Protein AF-A0A5M3ZC20-F1 (afdb_monomer_lite)

Structure (mmCIF, N/CA/C/O backbone):
data_AF-A0A5M3ZC20-F1
#
_entry.id   AF-A0A5M3ZC20-F1
#
loop_
_atom_site.group_PDB
_atom_site.id
_atom_site.type_symbol
_atom_site.label_atom_id
_atom_site.label_alt_id
_atom_site.label_comp_id
_atom_site.label_asym_id
_atom_site.label_entity_id
_atom_site.label_seq_id
_atom_site.pdbx_PDB_ins_code
_atom_site.Cartn_x
_atom_site.Cartn_y
_atom_site.Cartn_z
_atom_site.occupancy
_atom_site.B_iso_or_equiv
_atom_site.auth_seq_id
_atom_site.auth_comp_id
_atom_site.auth_asym_id
_atom_site.auth_atom_id
_atom_site.pdbx_PDB_model_num
ATOM 1 N N . MET A 1 1 ? -40.566 -1.077 51.208 1.00 44.19 1 MET A N 1
ATOM 2 C CA . MET A 1 1 ? -39.168 -1.438 50.882 1.00 44.19 1 MET A CA 1
ATOM 3 C C . MET A 1 1 ? -39.144 -2.149 49.540 1.00 44.19 1 MET A C 1
ATOM 5 O O . MET A 1 1 ? -40.130 -2.794 49.224 1.00 44.19 1 MET A O 1
ATOM 9 N N . GLN A 1 2 ? -37.997 -2.078 48.856 1.00 46.38 2 GLN A N 1
ATOM 10 C CA . GLN A 1 2 ? -37.600 -2.780 47.626 1.00 46.38 2 GLN A CA 1
ATOM 11 C C . GLN A 1 2 ? -38.091 -2.214 46.287 1.00 46.38 2 GLN A C 1
ATOM 13 O O . GLN A 1 2 ? -39.268 -1.958 46.107 1.00 46.38 2 GLN A O 1
ATOM 18 N N . LEU A 1 3 ? -37.247 -2.088 45.265 1.00 53.03 3 LEU A N 1
ATOM 19 C CA . LEU A 1 3 ? -35.786 -1.988 45.219 1.00 53.03 3 LEU A CA 1
ATOM 20 C C . LEU A 1 3 ? -35.472 -1.453 43.819 1.00 53.03 3 LEU A C 1
ATOM 22 O O . LEU A 1 3 ? -35.784 -2.103 42.823 1.00 53.03 3 LEU A O 1
ATOM 26 N N . THR A 1 4 ? -34.862 -0.278 43.751 1.00 64.31 4 THR A N 1
ATOM 27 C CA . THR A 1 4 ? -34.238 0.269 42.550 1.00 64.31 4 THR A CA 1
ATOM 28 C C . THR A 1 4 ? -33.315 -0.789 41.948 1.00 64.31 4 THR A C 1
ATOM 30 O O . THR A 1 4 ? -32.355 -1.204 42.595 1.00 64.31 4 THR A O 1
ATOM 33 N N . LYS A 1 5 ? -33.585 -1.241 40.723 1.00 54.31 5 LYS A N 1
ATOM 34 C CA . LYS A 1 5 ? -32.619 -2.017 39.940 1.00 54.31 5 LYS A CA 1
ATOM 35 C C . LYS A 1 5 ? -32.508 -1.406 38.554 1.00 54.31 5 LYS A C 1
ATOM 37 O O . LYS A 1 5 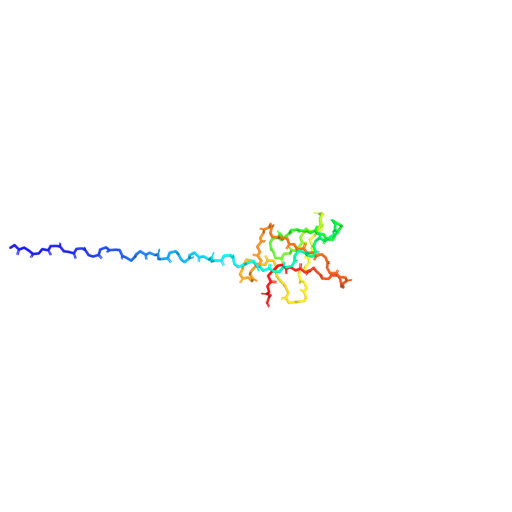? -33.128 -1.850 37.596 1.00 54.31 5 LYS A O 1
ATOM 42 N N . PHE A 1 6 ? -31.699 -0.350 38.508 1.00 63.62 6 PHE A N 1
ATOM 43 C CA . PHE A 1 6 ? -30.915 0.013 37.336 1.00 63.62 6 PHE A CA 1
ATOM 44 C C . PHE A 1 6 ? -30.256 -1.253 36.782 1.00 63.62 6 PHE A C 1
ATOM 46 O O . PHE A 1 6 ? -29.394 -1.833 37.440 1.00 63.62 6 PHE A O 1
ATOM 53 N N . LEU A 1 7 ? -30.646 -1.671 35.583 1.00 57.09 7 LEU A N 1
ATOM 54 C CA . LEU A 1 7 ? -29.842 -2.586 34.784 1.00 57.09 7 LEU A CA 1
ATOM 55 C C . LEU A 1 7 ? -29.097 -1.754 33.744 1.00 57.09 7 LEU A C 1
ATOM 57 O O . LEU A 1 7 ? -29.575 -1.481 32.647 1.00 57.09 7 LEU A O 1
ATOM 61 N N . LEU A 1 8 ? -27.927 -1.297 34.191 1.00 58.84 8 LEU A N 1
ATOM 62 C CA . LEU A 1 8 ? -26.802 -0.916 33.354 1.00 58.84 8 LEU A CA 1
ATOM 63 C C . LEU A 1 8 ? -26.290 -2.128 32.562 1.00 58.84 8 LEU A C 1
ATOM 65 O O . LEU A 1 8 ? -26.418 -3.269 33.001 1.00 58.84 8 LEU A O 1
ATOM 69 N N . ALA A 1 9 ? -25.549 -1.788 31.506 1.00 58.31 9 ALA A N 1
ATOM 70 C CA . ALA A 1 9 ? -24.538 -2.588 30.818 1.00 58.31 9 ALA A CA 1
ATOM 71 C C . ALA A 1 9 ? -25.019 -3.428 29.626 1.00 58.31 9 ALA A C 1
ATOM 73 O O . ALA A 1 9 ? -25.066 -4.653 29.677 1.00 58.31 9 ALA A O 1
ATOM 74 N N . LEU A 1 10 ? -25.209 -2.757 28.484 1.00 47.81 10 LEU A N 1
ATOM 75 C CA . LEU A 1 10 ? -24.825 -3.370 27.215 1.00 47.81 10 LEU A CA 1
ATOM 76 C C . LEU A 1 10 ? -23.322 -3.126 27.037 1.00 47.81 10 LEU A C 1
ATOM 78 O O . LEU A 1 10 ? -22.890 -2.060 26.600 1.00 47.81 10 LEU A O 1
ATOM 82 N N . VAL A 1 11 ? -22.519 -4.092 27.478 1.00 61.56 11 VAL A N 1
ATOM 83 C CA . VAL A 1 11 ? -21.083 -4.111 27.202 1.00 61.56 11 VAL A CA 1
ATOM 84 C C . VAL A 1 11 ? -20.957 -4.296 25.695 1.00 61.56 11 VAL A C 1
ATOM 86 O O . VAL A 1 11 ? -21.323 -5.347 25.174 1.00 61.56 11 VAL A O 1
ATOM 89 N N . ALA A 1 12 ? -20.508 -3.259 24.986 1.00 57.06 12 ALA A N 1
ATOM 90 C CA . ALA A 1 12 ? -20.133 -3.388 23.588 1.00 57.06 12 ALA A CA 1
ATOM 91 C C . ALA A 1 12 ? -19.028 -4.447 23.523 1.00 57.06 12 ALA A C 1
ATOM 93 O O . ALA A 1 12 ? -17.900 -4.217 23.956 1.00 57.06 12 ALA A O 1
ATOM 94 N N . THR A 1 13 ? -19.381 -5.646 23.068 1.00 53.47 13 THR A N 1
ATOM 95 C CA . THR A 1 13 ? -18.429 -6.716 22.806 1.00 53.47 13 THR A CA 1
ATOM 96 C C . THR A 1 13 ? -17.570 -6.258 21.643 1.00 53.47 13 THR A C 1
ATOM 98 O O . THR A 1 13 ? -17.956 -6.401 20.484 1.00 53.47 13 THR A O 1
ATOM 101 N N . SER A 1 14 ? -16.424 -5.657 21.956 1.00 53.62 14 SER A N 1
ATOM 102 C CA . SER A 1 14 ? -15.350 -5.426 21.003 1.00 53.62 14 SER A CA 1
ATOM 103 C C . SER A 1 14 ? -14.936 -6.787 20.460 1.00 53.62 14 SER A C 1
ATOM 105 O O . SER A 1 14 ? -14.203 -7.534 21.107 1.00 53.62 14 SER A O 1
ATOM 107 N N . THR A 1 15 ? -15.465 -7.152 19.296 1.00 52.38 15 THR A N 1
ATOM 108 C CA . THR A 1 15 ? -15.008 -8.325 18.566 1.00 52.38 15 THR A CA 1
ATOM 109 C C . THR A 1 15 ? -13.561 -8.069 18.189 1.00 52.38 15 THR A C 1
ATOM 111 O O . THR A 1 15 ? -13.264 -7.227 17.342 1.00 52.38 15 THR A O 1
ATOM 114 N N . VAL A 1 16 ? -12.655 -8.773 18.860 1.00 52.00 16 VAL A N 1
ATOM 115 C CA . VAL A 1 16 ? -11.270 -8.901 18.427 1.00 52.00 16 VAL A CA 1
ATOM 116 C C . VAL A 1 16 ? -11.286 -9.468 17.012 1.00 52.00 16 VAL A C 1
ATOM 118 O O . VAL A 1 16 ? -11.678 -10.611 16.790 1.00 52.00 16 VAL A O 1
ATOM 121 N N . ALA A 1 17 ? -10.905 -8.643 16.041 1.00 53.78 17 ALA A N 1
ATOM 122 C CA . ALA A 1 17 ? -10.595 -9.125 14.711 1.00 53.78 17 ALA A CA 1
ATOM 123 C C . ALA A 1 17 ? -9.354 -10.014 14.843 1.00 53.78 17 ALA A C 1
ATOM 125 O O . ALA A 1 17 ? -8.254 -9.526 15.111 1.00 53.78 17 ALA A O 1
ATOM 126 N N . LEU A 1 18 ? -9.541 -11.329 14.708 1.00 40.28 18 LEU A N 1
ATOM 127 C CA . LEU A 1 18 ? -8.429 -12.246 14.517 1.00 40.28 18 LEU A CA 1
ATOM 128 C C . LEU A 1 18 ? -7.760 -11.853 13.200 1.00 40.28 18 LEU A C 1
ATOM 130 O O . LEU A 1 18 ? -8.323 -12.053 12.124 1.00 40.28 18 LEU A O 1
ATOM 134 N N . ALA A 1 19 ? -6.567 -11.272 13.293 1.00 41.72 19 ALA A N 1
ATOM 135 C CA . ALA A 1 19 ? -5.685 -11.112 12.153 1.00 41.72 19 ALA A CA 1
ATOM 136 C C . ALA A 1 19 ? -5.273 -12.514 11.685 1.00 41.72 19 ALA A C 1
ATOM 138 O O . ALA A 1 19 ? -4.331 -13.111 12.202 1.00 41.72 19 ALA A O 1
ATOM 139 N N . LEU A 1 20 ? -6.028 -13.063 10.737 1.00 42.31 20 LEU A N 1
ATOM 140 C CA . LEU A 1 20 ? -5.598 -14.225 9.978 1.00 42.31 20 LEU A CA 1
ATOM 141 C C . LEU A 1 20 ? -4.444 -13.777 9.066 1.00 42.31 20 LEU A C 1
ATOM 143 O O . LEU A 1 20 ? -4.548 -12.726 8.427 1.00 42.31 20 LEU A O 1
ATOM 147 N N . PRO A 1 21 ?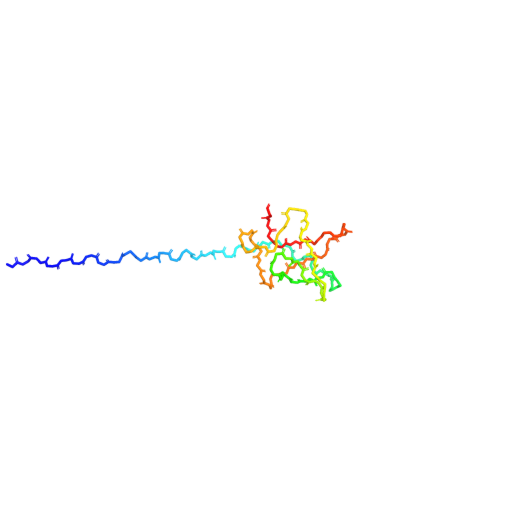 -3.332 -14.526 9.015 1.00 42.28 21 PRO A N 1
ATOM 148 C CA . PRO A 1 21 ? -2.225 -14.210 8.128 1.00 42.28 21 PRO A CA 1
ATOM 149 C C . PRO A 1 21 ? -2.707 -14.414 6.693 1.00 42.28 21 PRO A C 1
ATOM 151 O O . PRO A 1 21 ? -2.943 -15.542 6.265 1.00 42.28 21 PRO A O 1
ATOM 154 N N . GLN A 1 22 ? -2.907 -13.323 5.959 1.00 40.53 22 GLN A N 1
ATOM 155 C CA . GLN A 1 22 ? -3.324 -13.393 4.567 1.00 40.53 22 GLN A CA 1
ATOM 156 C C . GLN A 1 22 ? -2.238 -12.834 3.658 1.00 40.53 22 GLN A C 1
ATOM 158 O O . GLN A 1 22 ? -1.816 -11.687 3.792 1.00 40.53 22 GLN A O 1
ATOM 163 N N . SER A 1 23 ? -1.877 -13.701 2.711 1.00 44.66 23 SER A N 1
ATOM 164 C CA . SER A 1 23 ? -1.276 -13.393 1.418 1.00 44.66 23 SER A CA 1
ATOM 165 C C . SER A 1 23 ? 0.231 -13.146 1.439 1.00 44.66 23 SER A C 1
ATOM 167 O O . SER A 1 23 ? 0.712 -12.026 1.559 1.00 44.66 23 SER A O 1
ATOM 169 N N . SER A 1 24 ? 0.940 -14.267 1.291 1.00 45.97 24 SER A N 1
ATOM 170 C CA . SER A 1 24 ? 2.177 -14.452 0.526 1.00 45.97 24 SER A CA 1
ATOM 171 C C . SER A 1 24 ? 3.080 -13.225 0.431 1.00 45.97 24 SER A C 1
ATOM 173 O O . SER A 1 24 ? 2.875 -12.362 -0.424 1.00 45.97 24 SER A O 1
ATOM 175 N N . ASP A 1 25 ? 4.137 -13.223 1.244 1.00 47.25 25 ASP A N 1
ATOM 176 C CA . ASP A 1 25 ? 5.360 -12.438 1.058 1.00 47.25 25 ASP A CA 1
ATOM 177 C C . ASP A 1 25 ? 5.898 -12.612 -0.376 1.00 47.25 25 ASP A C 1
ATOM 179 O O . ASP A 1 25 ? 6.809 -13.384 -0.648 1.00 47.25 25 ASP A O 1
ATOM 183 N N . SER A 1 26 ? 5.328 -11.890 -1.335 1.00 53.44 26 SER A N 1
ATOM 184 C CA . SER A 1 26 ? 5.836 -11.814 -2.709 1.00 53.44 26 SER A CA 1
ATOM 185 C C . SER A 1 26 ? 6.658 -10.541 -2.865 1.00 53.44 26 SER A C 1
ATOM 187 O O . SER A 1 26 ? 6.683 -9.911 -3.917 1.00 53.44 26 SER A O 1
ATOM 189 N N . CYS A 1 27 ? 7.314 -10.136 -1.776 1.00 56.34 27 CYS A N 1
ATOM 190 C CA . CYS A 1 27 ? 8.212 -8.999 -1.725 1.00 56.34 27 CYS A CA 1
ATOM 191 C C . CYS A 1 27 ? 9.672 -9.450 -1.757 1.00 56.34 27 CYS A C 1
ATOM 193 O O . CYS A 1 27 ? 10.500 -9.014 -0.964 1.00 56.34 27 CYS A O 1
ATOM 195 N N . SER A 1 28 ? 9.999 -10.345 -2.690 1.00 52.22 28 SER A N 1
ATOM 196 C CA . SER A 1 28 ? 11.369 -10.828 -2.887 1.00 52.22 28 SER A CA 1
ATOM 197 C C . SER A 1 28 ? 12.258 -9.833 -3.645 1.00 52.22 28 SER A C 1
ATOM 199 O O . SER A 1 28 ? 13.455 -10.064 -3.773 1.00 52.22 28 SER A O 1
ATOM 201 N N . SER A 1 29 ? 11.721 -8.719 -4.156 1.00 49.56 29 SER A N 1
ATOM 202 C CA . SER A 1 29 ? 12.504 -7.690 -4.854 1.00 49.56 29 SER A CA 1
ATOM 203 C C . SER A 1 29 ? 12.098 -6.287 -4.412 1.00 49.56 29 SER A C 1
ATOM 205 O O . SER A 1 29 ? 10.989 -5.829 -4.670 1.00 49.56 29 SER A O 1
ATOM 207 N N . ALA A 1 30 ? 13.030 -5.593 -3.753 1.00 50.47 30 ALA A N 1
ATOM 208 C CA . ALA A 1 30 ? 12.832 -4.272 -3.152 1.00 50.47 30 ALA A CA 1
ATOM 209 C C . ALA A 1 30 ? 12.391 -3.174 -4.142 1.00 50.47 30 ALA A C 1
ATOM 211 O O . ALA A 1 30 ? 11.842 -2.164 -3.716 1.00 50.47 30 ALA A O 1
ATOM 212 N N . ILE A 1 31 ? 12.602 -3.368 -5.449 1.00 55.16 31 ILE A N 1
ATOM 213 C CA . ILE A 1 31 ? 12.248 -2.396 -6.500 1.00 55.16 31 ILE A CA 1
ATOM 214 C C . ILE A 1 31 ? 10.729 -2.322 -6.706 1.00 55.16 31 ILE A C 1
ATOM 216 O O . ILE A 1 31 ? 10.197 -1.282 -7.084 1.00 55.16 31 ILE A O 1
ATOM 220 N N . THR A 1 32 ? 10.023 -3.407 -6.402 1.00 72.25 32 THR A N 1
ATOM 221 C CA . THR A 1 32 ? 8.603 -3.556 -6.726 1.00 72.25 32 THR A CA 1
ATOM 222 C C . THR A 1 32 ? 7.737 -3.571 -5.469 1.00 72.25 32 THR A C 1
ATOM 224 O O . THR A 1 32 ? 6.538 -3.792 -5.559 1.00 72.25 32 THR A O 1
ATOM 227 N N . CYS A 1 33 ? 8.316 -3.334 -4.290 1.00 79.56 33 CYS A N 1
ATOM 228 C CA . CYS A 1 33 ? 7.600 -3.364 -3.020 1.00 79.56 33 CYS A CA 1
ATOM 229 C C . CYS A 1 33 ? 7.295 -1.973 -2.500 1.00 79.56 33 CYS A C 1
ATOM 231 O O . CYS A 1 33 ? 8.147 -1.086 -2.464 1.00 79.56 33 CYS A O 1
ATOM 233 N N . GLY A 1 34 ? 6.062 -1.819 -2.053 1.00 85.88 34 GLY A N 1
ATOM 234 C CA . GLY A 1 34 ? 5.541 -0.590 -1.509 1.00 85.88 34 GLY A CA 1
ATOM 235 C C . GLY A 1 34 ? 4.694 -0.828 -0.277 1.00 85.88 34 GLY A C 1
ATOM 236 O O . GLY A 1 34 ? 4.606 -1.933 0.270 1.00 85.88 34 GLY A O 1
ATOM 237 N N . THR A 1 35 ? 4.039 0.239 0.144 1.00 90.06 35 THR A N 1
ATOM 238 C CA . THR A 1 35 ? 3.037 0.203 1.198 1.00 90.06 35 THR A CA 1
ATOM 239 C C . THR A 1 35 ? 1.774 0.896 0.744 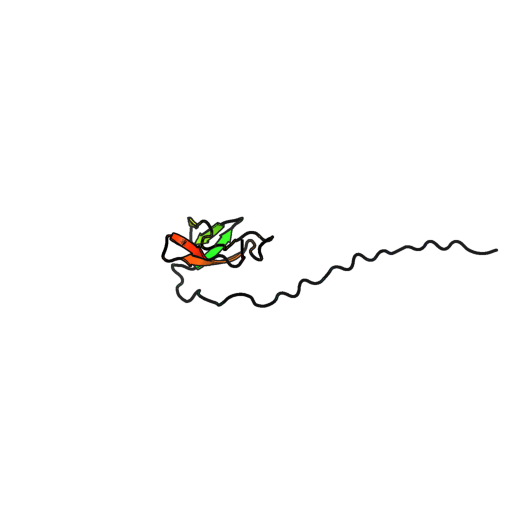1.00 90.06 35 THR A C 1
ATOM 241 O O . THR A 1 35 ? 1.815 1.886 0.022 1.00 90.06 35 THR A O 1
ATOM 244 N N . CYS A 1 36 ? 0.630 0.384 1.173 1.00 90.38 36 CYS A N 1
ATOM 245 C CA . CYS A 1 36 ? -0.636 1.052 0.953 1.00 90.38 36 CYS A CA 1
ATOM 246 C C . CYS A 1 36 ? -0.595 2.474 1.529 1.00 90.38 36 CYS A C 1
ATOM 248 O O . CYS A 1 36 ? -0.167 2.677 2.669 1.00 90.38 36 CYS A O 1
ATOM 250 N N . ASN A 1 37 ? -1.031 3.436 0.721 1.00 89.12 37 ASN A N 1
ATOM 251 C CA . ASN A 1 37 ? -1.2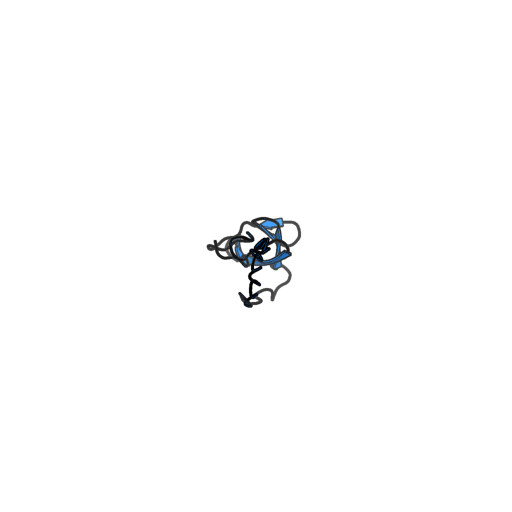65 4.822 1.088 1.00 89.12 37 ASN A CA 1
ATOM 252 C C . ASN A 1 37 ? -2.659 5.230 0.577 1.00 89.12 37 ASN A C 1
ATOM 254 O O . ASN A 1 37 ? -2.879 5.388 -0.627 1.00 89.12 37 ASN A O 1
ATOM 258 N N . GLY A 1 38 ? -3.629 5.314 1.484 1.00 88.00 38 GLY A N 1
ATOM 259 C CA . GLY A 1 38 ? -5.049 5.417 1.180 1.00 88.00 38 GLY A CA 1
ATOM 260 C C . GLY A 1 38 ? -5.554 4.193 0.412 1.00 88.00 38 GLY A C 1
ATOM 261 O O . GLY A 1 38 ? -5.431 3.054 0.853 1.00 88.00 38 GLY A O 1
ATOM 262 N N . SER A 1 39 ? -6.132 4.427 -0.767 1.00 88.38 39 SER A N 1
ATOM 263 C CA . SER A 1 39 ? -6.637 3.373 -1.659 1.00 88.38 39 SER A CA 1
ATOM 264 C C . SER A 1 39 ? -5.596 2.837 -2.651 1.00 88.38 39 SER A C 1
ATOM 266 O O . SER A 1 39 ? -5.927 1.958 -3.445 1.00 88.38 39 SER A O 1
ATOM 268 N N . SER A 1 40 ? -4.359 3.345 -2.625 1.00 87.38 40 SER A N 1
ATOM 269 C CA . SER A 1 40 ? -3.309 3.046 -3.611 1.00 87.38 40 SER A CA 1
ATOM 270 C C . SER A 1 40 ? -2.082 2.388 -2.980 1.00 87.38 40 SER A C 1
ATOM 272 O O . SER A 1 40 ? -1.846 2.518 -1.784 1.00 87.38 40 SER A O 1
ATOM 274 N N . CYS A 1 41 ? -1.272 1.707 -3.787 1.00 88.94 41 CYS A N 1
ATOM 275 C CA . CYS A 1 41 ? 0.009 1.140 -3.384 1.00 88.94 41 CYS A CA 1
ATOM 276 C C . CYS A 1 41 ? 1.152 2.121 -3.667 1.00 88.94 41 CYS A C 1
ATOM 278 O O . CYS A 1 41 ? 1.448 2.429 -4.821 1.00 88.94 41 CYS A O 1
ATOM 280 N N . LYS A 1 42 ? 1.828 2.601 -2.627 1.00 89.12 42 LYS A N 1
ATOM 281 C CA . LYS A 1 42 ? 2.968 3.510 -2.739 1.00 89.12 42 LYS A CA 1
ATOM 282 C C . LYS A 1 42 ? 4.273 2.735 -2.851 1.00 89.12 42 LYS A C 1
ATOM 284 O O . LYS A 1 42 ? 4.780 2.228 -1.853 1.00 89.12 42 LYS A O 1
ATOM 289 N N . ILE A 1 43 ? 4.847 2.688 -4.049 1.00 86.12 43 ILE A N 1
ATOM 290 C CA . ILE A 1 43 ? 6.145 2.061 -4.326 1.00 86.12 43 ILE A CA 1
ATOM 291 C C . ILE A 1 43 ? 7.168 3.183 -4.509 1.00 86.12 43 ILE A C 1
ATOM 293 O O . ILE A 1 43 ? 7.082 3.990 -5.438 1.00 86.12 43 ILE A O 1
ATOM 297 N N . GLY A 1 44 ? 8.110 3.289 -3.572 1.00 83.94 44 GLY A N 1
ATOM 298 C CA . GLY A 1 44 ? 9.025 4.428 -3.498 1.00 83.94 44 GLY A CA 1
ATOM 299 C C . GLY A 1 44 ? 8.276 5.761 -3.338 1.00 83.94 44 GLY A C 1
ATOM 300 O O . GLY A 1 44 ? 7.630 6.012 -2.312 1.00 83.94 44 GLY A O 1
ATOM 301 N N . ALA A 1 45 ? 8.377 6.626 -4.351 1.00 82.94 45 ALA A N 1
ATOM 302 C CA . ALA A 1 45 ? 7.732 7.942 -4.395 1.00 82.94 45 ALA A CA 1
ATOM 303 C C . ALA A 1 45 ? 6.454 7.988 -5.259 1.00 82.94 45 ALA A C 1
ATOM 305 O O . ALA A 1 45 ? 5.844 9.048 -5.369 1.00 82.94 45 ALA A O 1
ATOM 306 N N . ILE A 1 46 ? 6.044 6.866 -5.863 1.00 84.06 46 ILE A N 1
ATOM 307 C CA . ILE A 1 46 ? 4.932 6.806 -6.823 1.00 84.06 46 ILE A CA 1
ATOM 308 C C . ILE A 1 46 ? 3.768 6.016 -6.217 1.00 84.06 46 ILE A C 1
ATOM 310 O O . ILE A 1 46 ? 3.977 4.966 -5.610 1.00 84.06 46 ILE A O 1
ATOM 314 N N . ASN A 1 47 ? 2.541 6.514 -6.394 1.00 87.12 47 ASN A N 1
ATOM 315 C CA . ASN A 1 47 ? 1.316 5.813 -6.014 1.00 87.12 47 ASN A CA 1
ATOM 316 C C . ASN A 1 47 ? 0.732 5.088 -7.228 1.00 87.12 47 ASN A C 1
ATOM 318 O O . ASN A 1 47 ? 0.376 5.723 -8.218 1.00 87.12 47 ASN A O 1
ATOM 322 N N . TYR A 1 48 ? 0.609 3.770 -7.124 1.00 85.88 48 TYR A N 1
ATOM 323 C CA . TYR A 1 48 ? 0.016 2.905 -8.132 1.00 85.88 48 TYR A CA 1
ATOM 324 C C . TYR A 1 48 ? -1.381 2.478 -7.697 1.00 85.88 48 TYR A C 1
ATOM 326 O O . TYR A 1 48 ? -1.597 2.081 -6.549 1.00 85.88 48 TYR A O 1
ATOM 334 N N . SER A 1 49 ? -2.337 2.534 -8.618 1.00 87.25 49 SER A N 1
ATOM 335 C CA . SER A 1 49 ? -3.676 2.005 -8.375 1.00 87.25 49 SER A CA 1
ATOM 336 C C . SER A 1 49 ? -3.625 0.486 -8.205 1.00 87.25 49 SER A C 1
ATOM 338 O O . SER A 1 49 ? -2.882 -0.209 -8.904 1.00 87.25 49 SER A O 1
ATOM 340 N N . CYS A 1 50 ? -4.426 -0.027 -7.274 1.00 83.62 50 CYS A N 1
ATOM 341 C CA . CYS A 1 50 ? -4.586 -1.463 -7.090 1.00 83.62 50 CYS A CA 1
ATOM 342 C C . CYS A 1 50 ? -5.327 -2.068 -8.289 1.00 83.62 50 CYS A C 1
ATOM 344 O O . CYS A 1 50 ? -6.386 -1.576 -8.678 1.00 83.62 50 CYS A O 1
ATOM 346 N N . GLY A 1 51 ? -4.753 -3.111 -8.884 1.00 82.25 51 GLY A N 1
ATOM 347 C CA . GLY A 1 51 ? -5.323 -3.860 -10.003 1.00 82.25 51 GLY A CA 1
ATOM 348 C C . GLY A 1 51 ? -5.838 -5.236 -9.582 1.00 82.25 51 GLY A C 1
ATOM 349 O O . GLY A 1 51 ? -5.798 -5.597 -8.408 1.00 82.25 51 GLY A O 1
ATOM 350 N N . HIS A 1 52 ? -6.307 -6.028 -10.550 1.00 77.38 52 HIS A N 1
ATOM 351 C CA . HIS A 1 52 ? -6.649 -7.451 -10.365 1.00 77.38 52 HIS A CA 1
ATOM 352 C C . HIS A 1 52 ? -7.673 -7.745 -9.250 1.00 77.38 52 HIS A C 1
ATOM 354 O O . HIS A 1 52 ? -7.576 -8.767 -8.577 1.00 77.38 52 HIS A O 1
ATOM 360 N N . GLY A 1 53 ? -8.639 -6.846 -9.025 1.00 81.19 53 GLY A N 1
ATOM 361 C CA . GLY A 1 53 ? -9.616 -7.009 -7.939 1.00 81.19 53 GLY A CA 1
ATOM 362 C C . GLY A 1 53 ? -8.979 -6.950 -6.548 1.00 81.19 53 GLY A C 1
ATOM 363 O O . GLY A 1 53 ? -9.508 -7.513 -5.598 1.00 81.19 53 GLY A O 1
ATOM 364 N N . THR A 1 54 ? -7.822 -6.300 -6.418 1.00 87.75 54 THR A N 1
ATOM 365 C CA . THR A 1 54 ? -7.172 -6.062 -5.128 1.00 87.75 54 THR A CA 1
ATOM 366 C C . THR A 1 54 ? -7.392 -4.627 -4.662 1.00 87.75 54 THR A C 1
ATOM 368 O O . THR A 1 54 ? -7.713 -3.736 -5.450 1.00 87.75 54 THR A O 1
ATOM 371 N N . SER A 1 55 ? -7.237 -4.376 -3.364 1.00 88.31 55 SER A N 1
ATOM 372 C CA . SER A 1 55 ? -7.475 -3.064 -2.769 1.00 88.31 55 SER A CA 1
ATOM 373 C C . SER A 1 55 ? -6.539 -2.763 -1.607 1.00 88.31 55 SER A C 1
ATOM 375 O O . SER A 1 55 ? -6.194 -3.636 -0.815 1.00 88.31 55 SER A O 1
ATOM 377 N N . CYS A 1 56 ? -6.163 -1.495 -1.470 1.00 89.25 56 CYS A N 1
ATOM 378 C CA . CYS A 1 56 ? -5.513 -0.969 -0.273 1.00 89.25 56 CYS A CA 1
ATOM 379 C C . CYS A 1 56 ? -6.518 -0.389 0.733 1.00 89.25 56 CYS A C 1
ATOM 381 O O . CYS A 1 56 ? -6.106 0.051 1.801 1.00 89.25 56 CYS A O 1
ATOM 383 N N . LEU A 1 57 ? -7.825 -0.411 0.446 1.00 88.56 57 LEU A N 1
ATOM 384 C CA . LEU A 1 57 ? -8.836 0.064 1.386 1.00 88.56 57 LEU A CA 1
ATOM 385 C C . LEU A 1 57 ? -8.928 -0.853 2.606 1.00 88.56 57 LEU A C 1
ATOM 387 O O . LEU A 1 57 ? -8.991 -2.077 2.480 1.00 88.56 57 LEU A O 1
ATOM 391 N N . ALA A 1 58 ? -9.012 -0.249 3.791 1.00 84.50 58 ALA A N 1
ATOM 392 C CA . ALA A 1 58 ? -9.189 -0.982 5.044 1.00 84.50 58 ALA A CA 1
ATOM 393 C C . ALA A 1 58 ? -10.463 -1.848 5.049 1.00 84.50 58 ALA A C 1
ATOM 395 O O . ALA A 1 58 ? -10.451 -2.953 5.584 1.00 84.50 58 ALA A O 1
ATOM 396 N N . SER A 1 59 ? -11.534 -1.390 4.388 1.00 82.56 59 SER A N 1
ATOM 397 C CA . SER A 1 59 ? -12.794 -2.134 4.227 1.00 82.56 59 SER A CA 1
ATOM 398 C C . SER A 1 59 ? -12.641 -3.451 3.462 1.00 82.56 59 SER A C 1
ATOM 400 O O . SER A 1 59 ? -13.483 -4.330 3.594 1.00 82.56 59 SER A O 1
ATOM 402 N N . HIS A 1 60 ? -11.578 -3.589 2.672 1.00 84.06 60 HIS A N 1
ATOM 403 C CA . HIS A 1 60 ? -11.326 -4.719 1.779 1.00 84.06 60 HIS A CA 1
ATOM 404 C C . HIS A 1 60 ? -10.196 -5.629 2.292 1.00 84.06 60 HIS A C 1
ATOM 406 O O . HIS A 1 60 ? -9.680 -6.455 1.551 1.00 84.06 60 HIS A O 1
ATOM 412 N N . GLY A 1 61 ? -9.753 -5.468 3.545 1.00 79.38 61 GLY A N 1
ATOM 413 C CA . GLY A 1 61 ? -8.602 -6.199 4.104 1.00 79.38 61 GLY A CA 1
ATOM 414 C C . GLY A 1 61 ? -7.244 -5.532 3.841 1.00 79.38 61 GLY A C 1
ATOM 415 O O . GLY A 1 61 ? -6.208 -6.000 4.329 1.00 79.38 61 GLY A O 1
ATOM 416 N N . GLY A 1 62 ? -7.256 -4.402 3.128 1.00 85.31 62 GLY A N 1
ATOM 417 C CA . GLY A 1 62 ? -6.128 -3.493 2.979 1.00 85.31 62 GLY A CA 1
ATOM 418 C C . GLY A 1 62 ? -5.936 -2.585 4.200 1.00 85.31 62 GLY A C 1
ATOM 419 O O . GLY A 1 62 ? -6.276 -2.939 5.328 1.00 85.31 62 GLY A O 1
ATOM 420 N N . GLY A 1 63 ? -5.336 -1.422 3.982 1.00 86.50 63 GLY A N 1
ATOM 421 C CA . GLY A 1 63 ? -5.094 -0.398 4.994 1.00 86.50 63 GLY A CA 1
ATOM 422 C C . GLY A 1 63 ? -3.708 0.220 4.863 1.00 86.50 63 GLY A C 1
ATOM 423 O O . GLY A 1 63 ? -2.755 -0.456 4.469 1.00 86.50 63 GLY A O 1
ATOM 424 N N . ASP A 1 64 ? -3.604 1.500 5.214 1.00 88.00 64 ASP A N 1
ATOM 425 C CA . ASP A 1 64 ? -2.348 2.247 5.213 1.00 88.00 64 ASP A CA 1
ATOM 426 C C . ASP A 1 64 ? -1.212 1.489 5.912 1.00 88.00 64 ASP A C 1
ATOM 428 O O . ASP A 1 64 ? -1.380 0.915 6.989 1.00 88.00 64 ASP A O 1
ATOM 432 N N . GLY A 1 65 ? -0.038 1.477 5.283 1.00 84.56 65 GLY A N 1
ATOM 433 C CA . GLY A 1 65 ? 1.152 0.812 5.809 1.00 84.56 65 GLY A CA 1
ATOM 434 C C . GLY A 1 65 ? 1.211 -0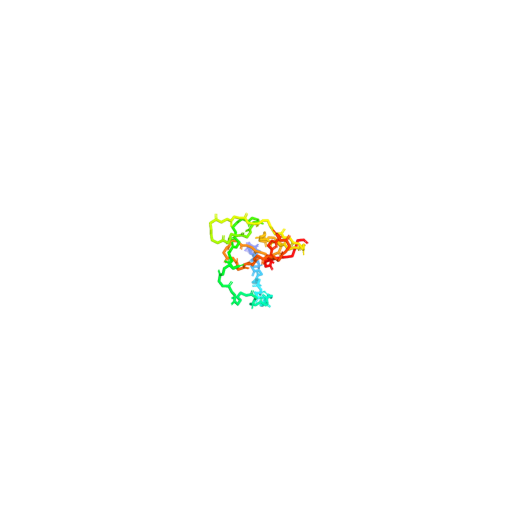.700 5.578 1.00 84.56 65 GLY A C 1
ATOM 435 O O . GLY A 1 65 ? 2.277 -1.285 5.777 1.00 84.56 65 GLY A O 1
ATOM 436 N N . LYS A 1 66 ? 0.138 -1.352 5.104 1.00 87.12 66 LYS A N 1
ATOM 437 C CA . LYS A 1 66 ? 0.228 -2.756 4.677 1.00 87.12 66 LYS A CA 1
ATOM 438 C C . LYS A 1 66 ? 1.084 -2.888 3.423 1.00 87.12 66 LYS A C 1
ATOM 440 O O . LYS A 1 66 ? 1.067 -2.014 2.558 1.00 87.12 66 LYS A O 1
ATOM 445 N N . LYS A 1 67 ? 1.823 -3.992 3.318 1.00 85.94 67 LYS A N 1
ATOM 446 C CA . LYS A 1 67 ? 2.676 -4.250 2.157 1.00 85.94 67 LYS A CA 1
ATOM 447 C C . LYS A 1 67 ? 1.842 -4.505 0.908 1.00 85.94 67 LYS A C 1
ATOM 449 O O . LYS A 1 67 ? 0.830 -5.196 0.958 1.00 85.94 67 LYS A O 1
ATOM 454 N N . CYS A 1 68 ? 2.307 -3.953 -0.198 1.00 85.25 68 CYS A N 1
ATOM 455 C CA . CYS A 1 68 ? 1.767 -4.157 -1.533 1.00 85.25 68 CYS A CA 1
ATOM 456 C C . CYS A 1 68 ? 2.934 -4.263 -2.521 1.00 85.25 68 CYS A C 1
ATOM 458 O O . CYS A 1 68 ? 4.059 -3.859 -2.203 1.00 85.25 68 CYS A O 1
ATOM 460 N N . SER A 1 69 ? 2.689 -4.810 -3.707 1.00 83.50 69 SER A N 1
ATOM 461 C CA . SER A 1 69 ? 3.711 -4.950 -4.743 1.00 83.50 69 SER A CA 1
ATOM 462 C C . SER A 1 69 ? 3.226 -4.433 -6.092 1.00 83.50 69 SER A C 1
ATOM 464 O O . SER A 1 69 ? 2.036 -4.395 -6.378 1.00 83.50 69 SER A O 1
ATOM 466 N N . GLY A 1 70 ? 4.146 -3.992 -6.939 1.00 77.75 70 GLY A N 1
ATOM 467 C CA . GLY A 1 70 ? 3.865 -3.667 -8.333 1.00 77.75 70 GLY A CA 1
ATOM 468 C C . GLY A 1 70 ? 3.601 -4.941 -9.130 1.00 77.75 70 GLY A C 1
ATOM 469 O O . GLY A 1 70 ? 4.381 -5.892 -9.072 1.00 77.75 70 GLY A O 1
ATOM 470 N N . GLY A 1 71 ? 2.493 -4.973 -9.862 1.00 68.56 71 GLY A N 1
ATOM 471 C CA . GLY A 1 71 ? 2.224 -6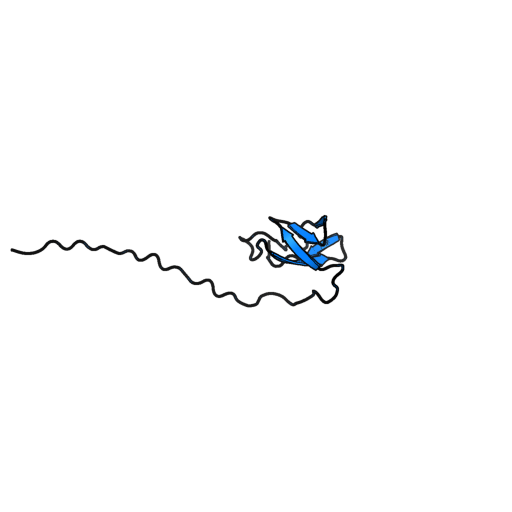.027 -10.830 1.00 68.56 71 GLY A CA 1
ATOM 472 C C . GLY A 1 71 ? 2.959 -5.774 -12.141 1.00 68.56 71 GLY A C 1
ATOM 473 O O . GLY A 1 71 ? 3.375 -4.658 -12.457 1.00 68.56 71 GLY A O 1
ATOM 474 N N . ILE A 1 72 ? 3.113 -6.846 -12.907 1.00 61.19 72 ILE A N 1
ATOM 475 C CA . ILE A 1 72 ? 3.854 -6.866 -14.175 1.00 61.19 72 ILE A CA 1
ATOM 476 C C . ILE A 1 72 ? 3.076 -6.140 -15.289 1.00 61.19 72 ILE A C 1
ATOM 478 O O . ILE A 1 72 ? 3.672 -5.643 -16.239 1.00 61.19 72 ILE A O 1
ATOM 482 N N . ASP A 1 73 ? 1.757 -6.010 -15.121 1.00 65.56 73 ASP A N 1
ATOM 483 C CA . ASP A 1 73 ? 0.817 -5.425 -16.086 1.00 65.56 73 ASP A CA 1
ATOM 484 C C . ASP A 1 73 ? 0.505 -3.936 -15.820 1.00 65.56 73 ASP A C 1
ATOM 486 O O . ASP A 1 73 ? -0.412 -3.364 -16.406 1.00 65.56 73 ASP A O 1
ATOM 490 N N . GLY A 1 74 ? 1.236 -3.293 -14.900 1.00 65.38 74 GLY A N 1
ATOM 491 C CA . GLY A 1 74 ? 1.042 -1.886 -14.521 1.00 65.38 74 GLY A CA 1
ATOM 492 C C . GLY A 1 74 ? 0.017 -1.641 -13.404 1.00 65.38 74 GLY A C 1
ATOM 493 O O . GLY A 1 74 ? -0.073 -0.521 -12.901 1.00 65.38 74 GLY A O 1
ATOM 494 N N . GLY A 1 75 ? -0.716 -2.671 -12.965 1.00 74.56 75 GLY A N 1
ATOM 495 C CA . GLY A 1 75 ? -1.572 -2.625 -11.774 1.00 74.56 75 GLY A CA 1
ATOM 496 C C . GLY A 1 75 ? -0.844 -3.141 -10.532 1.00 74.56 75 GLY A C 1
ATOM 497 O O . GLY A 1 75 ? -0.216 -4.193 -10.586 1.00 74.56 75 GLY A O 1
ATOM 498 N N . ALA A 1 76 ? -0.925 -2.440 -9.399 1.00 82.69 76 ALA A N 1
ATOM 499 C CA . ALA A 1 76 ? -0.347 -2.942 -8.153 1.00 82.69 76 ALA A CA 1
ATOM 500 C C . ALA A 1 76 ? -1.186 -4.090 -7.570 1.00 82.69 76 ALA A C 1
ATOM 502 O O . ALA A 1 76 ? -2.415 -4.046 -7.591 1.00 82.69 76 ALA A O 1
ATOM 503 N N . VAL A 1 77 ? -0.519 -5.096 -7.014 1.00 86.00 77 VAL A N 1
ATOM 504 C CA . VAL A 1 77 ? -1.128 -6.150 -6.208 1.00 86.00 77 VAL A CA 1
ATOM 505 C C . VAL A 1 77 ? -1.196 -5.656 -4.768 1.00 86.00 77 VAL A C 1
ATOM 507 O O . VAL A 1 77 ? -0.182 -5.492 -4.081 1.00 86.00 77 VAL A O 1
ATOM 510 N N . CYS A 1 78 ? -2.414 -5.377 -4.325 1.00 87.56 78 CYS A N 1
ATOM 511 C CA . CYS A 1 78 ? -2.693 -4.858 -2.999 1.00 87.56 78 CYS A CA 1
ATOM 512 C C . CYS A 1 78 ? -3.150 -5.976 -2.042 1.00 87.56 78 CYS A C 1
ATOM 514 O O . CYS A 1 78 ? -3.650 -7.007 -2.483 1.00 87.56 78 CYS A O 1
ATOM 516 N N . PRO A 1 79 ? -2.966 -5.797 -0.724 1.00 85.69 79 PRO A N 1
ATOM 517 C CA . PRO A 1 79 ? -3.204 -6.846 0.269 1.00 85.69 79 PRO A CA 1
ATOM 518 C C . PRO A 1 79 ? -4.688 -7.161 0.500 1.00 85.69 79 PRO A C 1
ATOM 520 O O . PRO A 1 79 ? -5.007 -8.246 0.978 1.00 85.69 79 PRO A O 1
ATOM 523 N N . GLY A 1 80 ? -5.587 -6.224 0.197 1.00 84.44 80 GLY A N 1
ATOM 524 C CA . GLY A 1 80 ? -7.030 -6.425 0.279 1.00 84.44 80 GLY A CA 1
ATOM 525 C C . GLY A 1 80 ? -7.640 -6.935 -1.025 1.00 84.44 80 GLY A C 1
ATOM 526 O O . GLY A 1 80 ? -7.018 -6.870 -2.082 1.00 84.44 80 GLY A O 1
ATOM 527 N N . THR A 1 81 ? -8.884 -7.396 -0.958 1.00 83.12 81 THR A N 1
ATOM 528 C CA . THR A 1 81 ? -9.677 -7.906 -2.087 1.00 83.12 81 THR A CA 1
ATOM 529 C C . THR A 1 81 ? -10.881 -6.989 -2.304 1.00 83.12 81 THR A C 1
ATOM 531 O O . THR A 1 81 ? -11.660 -6.785 -1.375 1.00 83.12 81 THR A O 1
ATOM 534 N N . ALA A 1 82 ? -10.960 -6.373 -3.487 1.00 74.88 82 ALA A N 1
ATOM 535 C CA . ALA A 1 82 ? -11.955 -5.368 -3.869 1.00 74.88 82 ALA A CA 1
ATOM 536 C C . ALA A 1 82 ? -13.305 -5.971 -4.268 1.00 74.88 82 ALA A C 1
ATOM 538 O O . ALA A 1 82 ? -13.309 -7.090 -4.828 1.00 74.88 82 ALA A O 1
#

Sequence (82 aa):
MQLTKFLLALVATSTVALALPQSSDSCSSAITCGTCNGSSCKIGAINYSCGHGTSCLASHGGGDGKKCSGGIDGGAVCPGTA

Foldseek 3Di:
DDDDDDDDDPDPPPPPDPPDDDDDPPVPDLQFKAWDDAFFGDRPNDTFHADDQATLHVVFVHHTGHMWTQDPVRHIHTRGGD

Organism: Aspergillus terreus (NCBI:txid33178)

pLDDT: mean 71.13, std 16.73, range [40.28, 90.38]

Secondary structure (DSSP, 8-state):
----------------------S------TTSEEEEETTEEEETTEEEEB-TTEE--GGGT--TT-EEEE-TTS-EE-SEE-

Radius of gyration: 20.3 Å; chains: 1; bounding box: 52×22×67 Å